Protein AF-A0A7Z8VG05-F1 (afdb_monomer)

Secondary structure (DSSP, 8-state):
-PPPTT--HHHHHHHHHHHHHHHHHH--HHHHHHHHHHHHHHHHSTTT---HHHHHHHHHHHHHHHHHTTTTTT-

Mean predicted aligned error: 5.51 Å

Structure (mmCIF, N/CA/C/O backbone):
data_AF-A0A7Z8VG05-F1
#
_entry.id   AF-A0A7Z8VG05-F1
#
loop_
_atom_site.group_PDB
_atom_site.id
_atom_site.type_symbol
_atom_site.label_atom_id
_atom_site.label_alt_id
_atom_site.label_comp_id
_atom_site.label_asym_id
_atom_site.label_entity_id
_atom_site.label_seq_id
_atom_site.pdbx_PDB_ins_code
_atom_site.Cartn_x
_atom_site.Cartn_y
_atom_site.Cartn_z
_atom_site.occupancy
_atom_site.B_iso_or_equiv
_atom_site.auth_seq_id
_atom_site.auth_comp_id
_atom_site.auth_asym_id
_atom_site.auth_atom_id
_atom_site.pdbx_PDB_model_num
ATO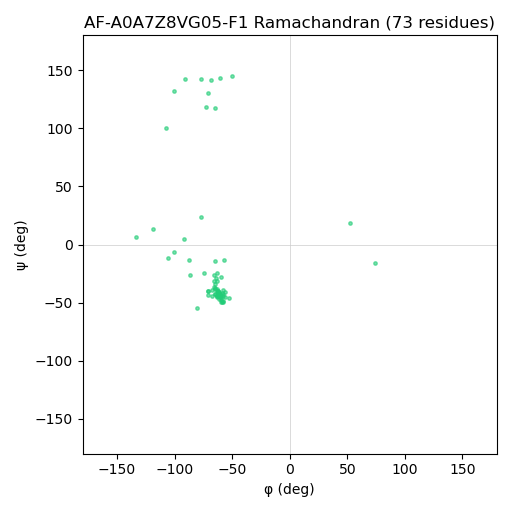M 1 N N . MET A 1 1 ? -13.243 -5.222 -4.296 1.00 42.69 1 MET A N 1
ATOM 2 C CA . MET A 1 1 ? -13.164 -5.542 -5.734 1.00 42.69 1 MET A CA 1
ATOM 3 C C . MET A 1 1 ? -11.839 -6.255 -5.961 1.00 42.69 1 MET A C 1
ATOM 5 O O . MET A 1 1 ? -10.807 -5.715 -5.578 1.00 42.69 1 MET A O 1
ATOM 9 N N . LEU A 1 2 ? -11.907 -7.515 -6.392 1.00 50.22 2 LEU A N 1
ATOM 10 C CA . LEU A 1 2 ? -10.772 -8.427 -6.567 1.00 50.22 2 LEU A CA 1
ATOM 11 C C . LEU A 1 2 ? -10.029 -8.067 -7.866 1.00 50.22 2 LEU A C 1
ATOM 13 O O . LEU A 1 2 ? -10.675 -7.672 -8.833 1.00 50.22 2 LEU A O 1
ATOM 17 N N . PHE A 1 3 ? -8.698 -8.153 -7.863 1.00 54.66 3 PHE A N 1
ATOM 18 C CA . PHE A 1 3 ? -7.837 -7.927 -9.034 1.00 54.66 3 PHE A CA 1
ATOM 19 C C . PHE A 1 3 ? -8.308 -8.729 -10.249 1.00 54.66 3 PHE A C 1
ATOM 21 O O . PHE A 1 3 ? -8.738 -9.873 -10.092 1.00 54.66 3 PHE A O 1
ATOM 28 N N . GLN A 1 4 ? -8.165 -8.169 -11.452 1.00 57.28 4 GLN A N 1
ATOM 29 C CA . GLN A 1 4 ? -8.182 -8.974 -12.669 1.00 57.28 4 GLN A CA 1
ATOM 30 C C . GLN A 1 4 ? -6.749 -9.393 -13.005 1.00 57.28 4 GLN A C 1
ATOM 32 O O . GLN A 1 4 ? -5.804 -8.629 -12.825 1.00 57.28 4 GLN A O 1
ATOM 37 N N . VAL A 1 5 ? -6.589 -10.622 -13.498 1.00 54.00 5 VAL A N 1
ATOM 38 C CA . VAL A 1 5 ? -5.297 -11.288 -13.770 1.00 54.00 5 VAL A CA 1
ATOM 39 C C . VAL A 1 5 ? -4.392 -10.501 -14.747 1.00 54.00 5 VAL A C 1
ATOM 41 O O . VAL A 1 5 ? -3.195 -10.756 -14.794 1.00 54.00 5 VAL A O 1
ATOM 44 N N . ASN A 1 6 ? -4.929 -9.492 -15.447 1.00 58.62 6 ASN A N 1
ATOM 45 C CA . ASN A 1 6 ? -4.233 -8.687 -16.459 1.00 58.62 6 ASN A CA 1
ATOM 46 C C . ASN A 1 6 ? -4.142 -7.179 -16.141 1.00 58.62 6 ASN A C 1
ATOM 48 O O . ASN A 1 6 ? -3.845 -6.390 -17.040 1.00 58.62 6 ASN A O 1
ATOM 52 N N . ASP A 1 7 ? -4.421 -6.740 -14.910 1.00 70.06 7 ASP A N 1
ATOM 53 C CA . ASP A 1 7 ? -4.295 -5.316 -14.577 1.00 70.06 7 ASP A CA 1
ATOM 54 C C . ASP A 1 7 ? -2.826 -4.862 -14.676 1.00 70.06 7 ASP A C 1
ATOM 56 O O . ASP A 1 7 ? -1.968 -5.333 -13.929 1.00 70.06 7 ASP A O 1
ATOM 60 N N . GLN A 1 8 ? -2.539 -3.920 -15.581 1.00 88.94 8 GLN A N 1
ATOM 61 C CA . GLN A 1 8 ? -1.219 -3.289 -15.686 1.00 88.94 8 GLN A CA 1
ATOM 62 C C . GLN A 1 8 ? -0.872 -2.578 -14.363 1.00 88.94 8 GLN A C 1
ATOM 64 O O . GLN A 1 8 ? -1.762 -1.991 -13.728 1.00 88.94 8 GLN A O 1
ATOM 69 N N . PRO A 1 9 ? 0.396 -2.586 -13.923 1.00 88.88 9 PRO A N 1
ATOM 70 C CA . PRO A 1 9 ? 0.776 -2.041 -12.621 1.00 88.88 9 PRO A CA 1
ATOM 71 C C . PRO A 1 9 ? 0.429 -0.546 -12.464 1.00 88.88 9 PRO A C 1
ATOM 73 O O . PRO A 1 9 ? 0.090 -0.092 -11.369 1.00 88.88 9 PRO A O 1
ATOM 76 N N . GLU A 1 10 ? 0.378 0.223 -13.548 1.00 91.25 10 GLU A N 1
ATOM 77 C CA . GLU A 1 10 ? -0.099 1.608 -13.573 1.00 91.25 10 GLU A CA 1
ATOM 78 C C . GLU A 1 10 ? -1.560 1.725 -13.120 1.00 91.25 10 GLU A C 1
ATOM 80 O O . GLU A 1 10 ? -1.903 2.607 -12.327 1.00 91.25 10 GLU A O 1
ATOM 85 N N . GLN A 1 11 ? -2.426 0.813 -13.564 1.00 92.12 11 GLN A N 1
ATOM 86 C CA . GLN A 1 11 ? -3.836 0.802 -13.176 1.00 92.12 11 GLN A CA 1
ATOM 87 C C . GLN A 1 11 ? -3.994 0.454 -11.696 1.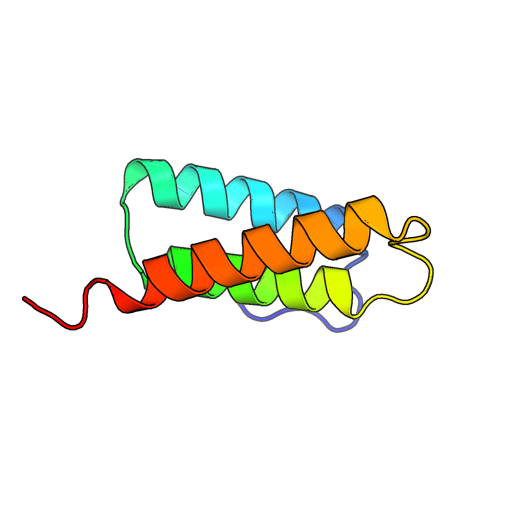00 92.12 11 GLN A C 1
ATOM 89 O O . GLN A 1 11 ? -4.793 1.071 -10.987 1.00 92.12 11 GLN A O 1
ATOM 94 N N . ILE A 1 12 ? -3.186 -0.484 -11.198 1.00 91.81 12 ILE A N 1
ATOM 95 C CA . ILE A 1 12 ? -3.164 -0.851 -9.779 1.00 91.81 12 ILE A CA 1
ATOM 96 C C . ILE A 1 12 ? -2.721 0.343 -8.927 1.00 91.81 12 ILE A C 1
ATOM 98 O O . ILE A 1 12 ? -3.325 0.604 -7.885 1.00 91.81 12 ILE A O 1
ATOM 102 N N . LYS A 1 13 ? -1.729 1.120 -9.382 1.00 93.00 13 LYS A N 1
ATOM 103 C CA . LYS A 1 13 ? -1.289 2.355 -8.716 1.00 93.00 13 LYS A CA 1
ATOM 104 C C . LYS A 1 13 ? -2.401 3.406 -8.668 1.00 93.00 13 LYS A C 1
ATOM 106 O O . LYS A 1 13 ? -2.614 4.008 -7.615 1.00 93.00 13 LYS A O 1
ATOM 111 N N . ILE A 1 14 ? -3.133 3.602 -9.768 1.00 94.38 14 ILE A N 1
ATOM 112 C CA . ILE A 1 14 ? -4.282 4.522 -9.822 1.00 94.38 14 ILE A CA 1
ATOM 113 C C . ILE A 1 14 ? -5.356 4.095 -8.813 1.00 94.38 14 ILE A C 1
ATOM 115 O O . ILE A 1 14 ? -5.785 4.908 -7.991 1.00 94.38 14 ILE A O 1
ATOM 119 N N . ARG A 1 15 ? -5.744 2.813 -8.814 1.00 94.81 15 ARG A N 1
ATOM 120 C CA . ARG A 1 15 ? -6.742 2.273 -7.876 1.00 94.81 15 ARG A CA 1
ATOM 121 C C . ARG A 1 15 ? -6.285 2.383 -6.423 1.00 94.81 15 ARG A C 1
ATOM 123 O O . ARG A 1 15 ? -7.075 2.784 -5.573 1.00 94.81 15 ARG A O 1
ATOM 130 N N . ALA A 1 16 ? -5.010 2.110 -6.136 1.00 94.88 16 ALA A N 1
ATOM 131 C CA . ALA A 1 16 ? -4.440 2.316 -4.806 1.00 94.88 16 ALA A CA 1
ATOM 132 C C . ALA A 1 16 ? -4.576 3.782 -4.363 1.00 94.88 16 ALA A C 1
ATOM 134 O O . ALA A 1 16 ? -5.010 4.045 -3.246 1.00 94.88 16 ALA A O 1
ATOM 135 N N . GLY A 1 17 ? -4.287 4.740 -5.250 1.00 96.19 17 GLY A N 1
ATOM 136 C CA . GLY A 1 17 ? -4.471 6.167 -4.979 1.00 96.19 17 GLY A CA 1
ATOM 137 C C . GLY A 1 17 ? -5.926 6.550 -4.690 1.00 96.19 17 GLY A C 1
ATOM 138 O O . GLY A 1 17 ? -6.185 7.305 -3.752 1.00 96.19 17 GLY A O 1
ATOM 139 N N . MET A 1 18 ? -6.883 6.004 -5.446 1.00 96.88 18 MET A N 1
ATOM 140 C CA . MET A 1 18 ? -8.318 6.213 -5.203 1.00 96.88 18 MET A CA 1
ATOM 141 C C . MET A 1 18 ? -8.752 5.656 -3.843 1.00 96.88 18 MET A C 1
ATOM 143 O O . MET A 1 18 ? -9.443 6.341 -3.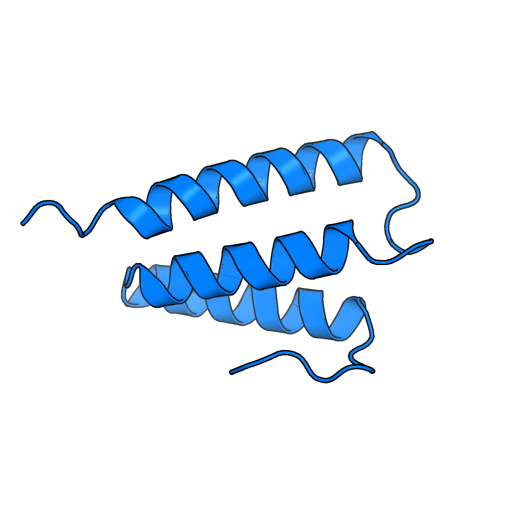094 1.00 96.88 18 MET A O 1
ATOM 147 N N . LEU A 1 19 ? -8.299 4.451 -3.489 1.00 96.38 19 LEU A N 1
ATOM 148 C CA . LEU A 1 19 ? -8.593 3.831 -2.196 1.00 96.38 19 LEU A CA 1
ATOM 149 C C . LEU A 1 19 ? -7.989 4.612 -1.025 1.00 96.38 19 LEU A C 1
ATOM 151 O O . LEU A 1 19 ? -8.642 4.755 0.002 1.00 96.38 19 LEU A O 1
ATOM 155 N N . ILE A 1 20 ? -6.780 5.162 -1.180 1.00 96.19 20 ILE A N 1
ATOM 156 C CA . ILE A 1 20 ? -6.173 6.030 -0.162 1.00 96.19 20 ILE A CA 1
ATOM 157 C C . ILE A 1 20 ? -7.045 7.270 0.060 1.00 96.19 20 ILE A C 1
ATOM 159 O O . ILE A 1 20 ? -7.341 7.607 1.203 1.00 96.19 20 ILE A O 1
ATOM 163 N N . ARG A 1 21 ? -7.500 7.928 -1.016 1.00 96.88 21 ARG A N 1
ATOM 164 C CA . ARG A 1 21 ? -8.399 9.090 -0.911 1.00 96.88 21 ARG A CA 1
ATOM 165 C C . ARG A 1 21 ? -9.717 8.728 -0.229 1.00 96.88 21 ARG A C 1
ATOM 167 O O . ARG A 1 21 ? -10.142 9.451 0.663 1.00 96.88 21 ARG A O 1
ATOM 174 N N . LEU A 1 22 ? -10.312 7.596 -0.603 1.00 95.75 22 LEU A N 1
ATOM 175 C CA . LEU A 1 22 ? -11.544 7.098 0.006 1.00 95.75 22 LEU A CA 1
ATOM 176 C C . LEU A 1 22 ? -11.358 6.795 1.501 1.00 95.75 22 LEU A C 1
ATOM 178 O O . LEU A 1 22 ? -12.198 7.147 2.323 1.00 95.75 22 LEU A O 1
ATOM 182 N N . TYR A 1 23 ? -10.232 6.189 1.880 1.00 95.31 23 TYR A N 1
ATOM 183 C CA . TYR A 1 23 ? -9.921 5.945 3.284 1.00 95.31 23 TYR A CA 1
ATOM 184 C C . TYR A 1 23 ? -9.766 7.247 4.074 1.00 95.31 23 TYR A C 1
ATOM 186 O O . TYR A 1 23 ? -10.196 7.317 5.217 1.00 95.31 23 TYR A O 1
ATOM 194 N N . LEU A 1 24 ? -9.173 8.294 3.496 1.00 94.25 24 LEU A N 1
ATOM 195 C CA . LEU A 1 24 ? -9.041 9.578 4.193 1.00 94.25 24 LEU A CA 1
ATOM 196 C C . LEU A 1 24 ? -10.398 10.229 4.505 1.00 94.25 24 LEU A C 1
ATOM 198 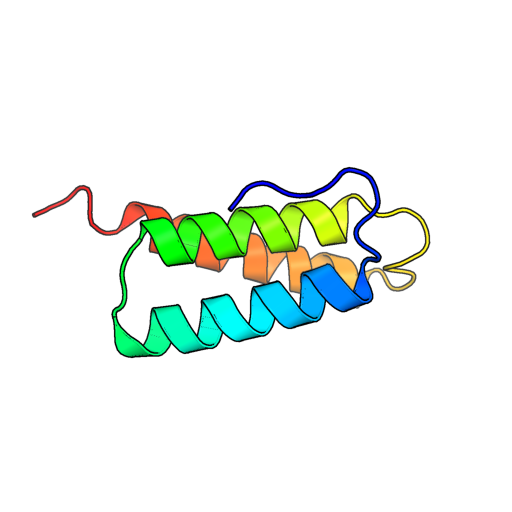O O . LEU A 1 24 ? -10.473 11.009 5.452 1.00 94.25 24 LEU A O 1
ATOM 202 N N . GLN A 1 25 ? -11.445 9.897 3.745 1.00 95.06 25 GLN A N 1
ATOM 203 C CA . GLN A 1 25 ? -12.809 10.374 3.976 1.00 95.06 25 GLN A CA 1
ATOM 204 C C . GLN A 1 25 ? -13.512 9.569 5.073 1.00 95.06 25 GLN A C 1
ATOM 206 O O . GLN A 1 25 ? -13.949 10.142 6.067 1.00 95.06 25 GLN A O 1
ATOM 211 N N . ASP A 1 26 ? -13.559 8.243 4.927 1.00 89.38 26 ASP A N 1
ATOM 212 C CA . ASP A 1 26 ? -14.420 7.397 5.764 1.00 89.38 26 ASP A CA 1
ATOM 213 C C . ASP A 1 26 ? -13.669 6.583 6.832 1.00 89.38 26 ASP A C 1
ATOM 215 O O . ASP A 1 26 ? -14.291 5.959 7.686 1.00 89.38 26 ASP A O 1
ATOM 219 N N . LYS A 1 27 ? -12.335 6.522 6.754 1.00 91.81 27 LYS A N 1
ATOM 220 C CA . LYS A 1 27 ? -11.413 5.786 7.645 1.00 91.81 27 LYS A CA 1
ATOM 221 C C . LYS A 1 27 ? -11.725 4.299 7.865 1.00 91.81 27 LYS A C 1
ATOM 223 O O . LYS A 1 27 ? -11.166 3.691 8.771 1.00 91.81 27 LYS A O 1
ATOM 228 N N . LYS A 1 28 ? -12.525 3.675 6.990 1.00 92.75 28 LYS A N 1
ATOM 229 C CA . LYS A 1 28 ? -12.937 2.273 7.163 1.00 92.75 28 LYS A CA 1
ATOM 230 C C . LYS A 1 28 ? -11.763 1.296 6.924 1.00 92.75 28 LYS A C 1
ATOM 232 O O . LYS A 1 28 ? -11.134 1.336 5.860 1.00 92.75 28 LYS A O 1
ATOM 237 N N . PRO A 1 29 ? -11.496 0.336 7.823 1.00 92.00 29 PRO A N 1
ATOM 238 C CA . PRO A 1 29 ? -10.375 -0.598 7.765 1.00 92.00 29 PRO A CA 1
ATOM 239 C C . PRO A 1 29 ? -10.414 -1.522 6.566 1.00 92.00 29 PRO A C 1
ATOM 241 O O . PRO A 1 29 ? -9.359 -1.892 6.058 1.00 92.00 29 PRO A O 1
ATOM 244 N N . PHE A 1 30 ? -11.601 -1.885 6.069 1.00 93.31 30 PHE A N 1
ATOM 245 C CA . PHE A 1 30 ? -11.683 -2.690 4.849 1.00 93.31 30 PHE A CA 1
ATOM 246 C C . PHE A 1 30 ? -11.125 -1.928 3.634 1.00 93.31 30 PHE A C 1
ATOM 248 O O . PHE A 1 30 ? -10.579 -2.550 2.722 1.00 93.31 30 PHE A O 1
ATOM 255 N N . ILE A 1 31 ? -11.201 -0.589 3.628 1.00 95.00 31 ILE A N 1
ATOM 256 C CA . ILE A 1 31 ? -10.580 0.249 2.596 1.00 95.00 31 ILE A CA 1
ATOM 257 C C . ILE A 1 31 ? -9.058 0.227 2.779 1.00 95.00 31 ILE A C 1
ATOM 259 O O . ILE A 1 31 ? -8.336 0.016 1.806 1.00 95.00 31 ILE A O 1
ATOM 263 N N . ALA A 1 32 ? -8.559 0.336 4.017 1.00 95.75 32 ALA A N 1
ATOM 264 C CA . ALA A 1 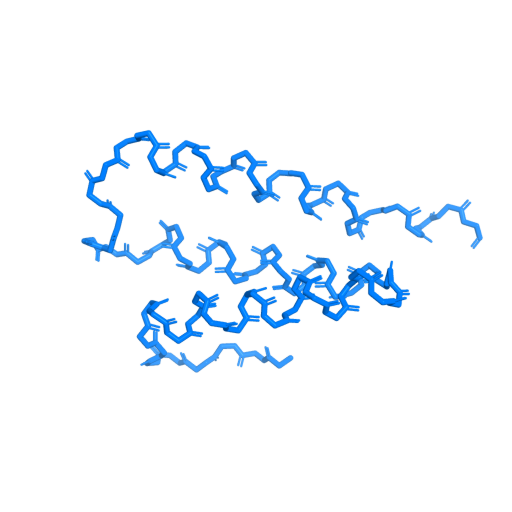32 ? -7.130 0.178 4.301 1.00 95.75 32 ALA A CA 1
ATOM 265 C C . ALA A 1 32 ? -6.598 -1.203 3.877 1.00 95.75 32 ALA A C 1
ATOM 267 O O . ALA A 1 32 ? -5.536 -1.295 3.259 1.00 95.75 32 ALA A O 1
ATOM 268 N N . LEU A 1 33 ? -7.353 -2.276 4.125 1.00 95.38 33 LEU A N 1
ATOM 269 C CA . LEU A 1 33 ? -7.012 -3.625 3.672 1.00 95.38 33 LEU A CA 1
ATOM 270 C C . LEU A 1 33 ? -6.976 -3.713 2.140 1.00 95.38 33 LEU A C 1
ATOM 272 O O . LEU A 1 33 ? -6.072 -4.327 1.570 1.00 95.38 33 LEU A O 1
ATOM 276 N N . ALA A 1 34 ? -7.921 -3.062 1.456 1.00 95.62 34 ALA A N 1
ATOM 277 C CA . ALA A 1 34 ? -7.903 -2.974 0.003 1.00 95.62 34 ALA A CA 1
ATOM 278 C C . ALA A 1 34 ? -6.646 -2.244 -0.504 1.00 95.62 34 ALA A C 1
ATOM 280 O O . ALA A 1 34 ? -6.029 -2.727 -1.456 1.00 95.62 34 ALA A O 1
ATOM 281 N N . VAL A 1 35 ? -6.206 -1.158 0.150 1.00 96.25 35 VAL A N 1
ATOM 282 C CA . VAL A 1 35 ? -4.927 -0.492 -0.165 1.00 96.25 35 VAL A CA 1
ATOM 283 C C . VAL A 1 35 ? -3.760 -1.471 -0.014 1.00 96.25 35 VAL A C 1
ATOM 285 O O . VAL A 1 35 ? -2.983 -1.624 -0.955 1.00 96.25 35 VAL A O 1
ATOM 288 N N . VAL A 1 36 ? -3.660 -2.196 1.109 1.00 96.88 36 VAL A N 1
ATOM 289 C CA . VAL A 1 36 ? -2.597 -3.200 1.341 1.00 96.88 36 VAL A CA 1
ATOM 290 C C . VAL A 1 36 ? -2.518 -4.205 0.200 1.00 96.88 36 VAL A C 1
ATOM 292 O O . VAL A 1 36 ? -1.427 -4.498 -0.290 1.00 96.88 36 VAL A O 1
ATOM 295 N N . ASN A 1 37 ? -3.663 -4.724 -0.235 1.00 95.44 37 ASN A N 1
ATOM 296 C CA . ASN A 1 37 ? -3.709 -5.705 -1.307 1.00 95.44 37 ASN A CA 1
ATOM 297 C C . ASN A 1 37 ? -3.161 -5.129 -2.621 1.00 95.44 37 ASN A C 1
ATOM 299 O O . ASN A 1 37 ? -2.410 -5.812 -3.313 1.00 95.44 37 ASN A O 1
ATOM 303 N N . HIS A 1 38 ? -3.469 -3.868 -2.945 1.00 94.56 38 HIS A N 1
ATOM 304 C CA . HIS A 1 38 ? -2.976 -3.232 -4.173 1.00 94.56 38 HIS A CA 1
ATOM 305 C C . HIS A 1 38 ? -1.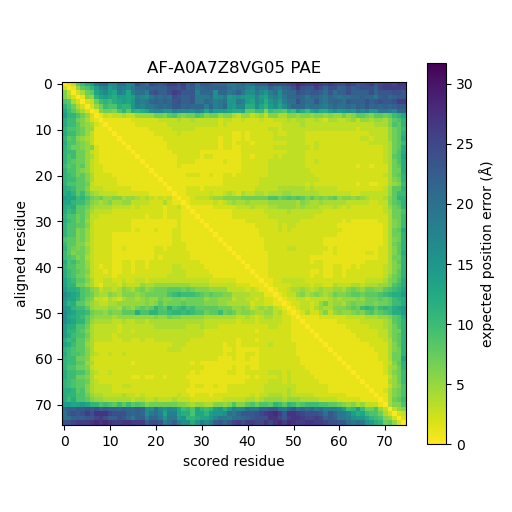475 -2.944 -4.102 1.00 94.56 38 HIS A C 1
ATOM 307 O O . HIS A 1 38 ? -0.758 -3.188 -5.068 1.00 94.56 38 HIS A O 1
ATOM 313 N N . LEU A 1 39 ? -0.967 -2.501 -2.949 1.00 95.00 39 LEU A N 1
ATOM 314 C CA . LEU A 1 39 ? 0.472 -2.290 -2.764 1.00 95.00 39 LEU A CA 1
ATOM 315 C C . LEU A 1 39 ? 1.258 -3.609 -2.837 1.00 95.00 39 LEU A C 1
ATOM 317 O O . LEU A 1 39 ? 2.344 -3.646 -3.415 1.00 95.00 39 LEU A O 1
ATOM 321 N N . LYS A 1 40 ? 0.700 -4.705 -2.304 1.00 94.75 40 LYS A N 1
ATOM 322 C CA . LYS A 1 40 ? 1.271 -6.051 -2.460 1.00 94.75 40 LYS A CA 1
ATOM 323 C C . LYS A 1 40 ? 1.296 -6.489 -3.919 1.00 94.75 40 LYS A C 1
ATOM 325 O O . LYS A 1 40 ?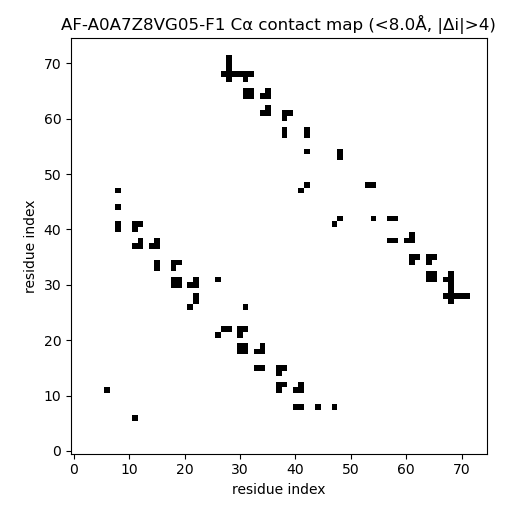 2.326 -6.984 -4.356 1.00 94.75 40 LYS A O 1
ATOM 330 N N . ALA A 1 41 ? 0.212 -6.264 -4.662 1.00 92.75 41 ALA A N 1
ATOM 331 C CA . ALA A 1 41 ? 0.174 -6.572 -6.086 1.00 92.75 41 ALA A CA 1
ATOM 332 C C . ALA A 1 41 ? 1.291 -5.825 -6.834 1.00 92.75 41 ALA A C 1
ATOM 334 O O . ALA A 1 41 ? 2.091 -6.469 -7.501 1.00 92.75 41 ALA A O 1
ATOM 335 N N . LEU A 1 42 ? 1.446 -4.510 -6.617 1.00 92.31 42 LEU A N 1
ATOM 336 C CA . LEU A 1 42 ? 2.543 -3.716 -7.198 1.00 92.31 42 LEU A CA 1
ATOM 337 C C . LEU A 1 42 ? 3.938 -4.262 -6.858 1.00 92.31 42 LEU A C 1
ATOM 339 O O . LEU A 1 42 ? 4.815 -4.282 -7.716 1.00 92.31 42 LEU A O 1
ATOM 343 N N . LEU A 1 43 ? 4.153 -4.711 -5.617 1.00 93.00 43 LEU A N 1
ATOM 344 C CA . LEU A 1 43 ? 5.419 -5.320 -5.190 1.00 93.00 43 LEU A CA 1
ATOM 345 C C . LEU A 1 43 ? 5.718 -6.651 -5.894 1.00 93.00 43 LEU A C 1
ATOM 347 O O . LEU A 1 43 ? 6.889 -7.021 -5.990 1.00 93.00 43 LEU A O 1
ATOM 351 N N . SER A 1 44 ? 4.685 -7.363 -6.347 1.00 91.12 44 SER A N 1
ATOM 352 C CA . SER A 1 44 ? 4.792 -8.655 -7.026 1.00 91.12 44 SER A CA 1
ATOM 353 C C . SER A 1 44 ? 4.981 -8.545 -8.541 1.00 91.12 44 SER A C 1
ATOM 355 O O . SER A 1 44 ? 5.360 -9.542 -9.151 1.00 91.12 44 SER A O 1
ATOM 357 N N . PHE A 1 45 ? 4.767 -7.373 -9.155 1.00 89.00 45 PHE A N 1
ATOM 358 C CA . PHE A 1 45 ? 4.993 -7.192 -10.593 1.00 89.00 45 PHE A CA 1
ATOM 359 C C . PHE A 1 45 ? 6.497 -7.152 -10.925 1.00 89.00 45 PHE A C 1
ATOM 361 O O . PHE A 1 45 ? 7.209 -6.253 -10.456 1.00 89.00 45 PHE A O 1
ATOM 368 N N . PRO A 1 46 ? 7.009 -8.093 -11.742 1.00 84.75 46 PRO A N 1
ATOM 369 C CA . PRO A 1 46 ? 8.401 -8.076 -12.174 1.00 84.75 46 PRO A CA 1
ATOM 370 C C . PRO A 1 46 ? 8.655 -6.886 -13.107 1.00 84.75 46 PRO A C 1
ATOM 372 O O . PRO A 1 46 ? 7.804 -6.521 -13.912 1.00 84.75 46 PRO A O 1
ATOM 375 N N . GLY A 1 47 ? 9.823 -6.253 -12.988 1.00 84.19 47 GLY A N 1
ATOM 376 C CA . GLY A 1 47 ? 10.237 -5.145 -13.860 1.00 84.19 47 GLY A CA 1
ATOM 377 C C . GLY A 1 47 ? 9.549 -3.797 -13.607 1.00 84.19 47 GLY A C 1
ATOM 378 O O . GLY A 1 47 ? 10.087 -2.777 -14.018 1.00 84.19 47 GLY A O 1
ATOM 379 N N . PHE A 1 48 ? 8.427 -3.754 -12.880 1.00 86.88 48 PHE A N 1
ATOM 380 C CA . PHE A 1 48 ? 7.743 -2.491 -12.576 1.00 86.88 48 PHE A CA 1
ATOM 381 C C . PHE A 1 48 ? 8.518 -1.619 -11.578 1.00 86.88 48 PHE A C 1
ATOM 383 O O . PHE A 1 48 ? 8.596 -0.402 -11.720 1.00 86.88 48 PHE A O 1
ATOM 390 N N . ILE A 1 49 ? 9.117 -2.245 -10.561 1.00 87.06 49 ILE A N 1
ATOM 391 C CA . ILE A 1 49 ? 9.949 -1.556 -9.570 1.00 87.06 49 ILE A CA 1
ATOM 392 C C . ILE A 1 49 ? 11.402 -1.925 -9.832 1.00 87.06 49 ILE A C 1
ATOM 394 O O . ILE A 1 49 ? 11.854 -3.002 -9.437 1.00 87.06 49 ILE A O 1
ATOM 398 N N . VAL A 1 50 ? 12.112 -1.022 -10.501 1.00 84.25 50 VAL A N 1
ATOM 399 C CA . VAL A 1 50 ? 13.530 -1.188 -10.853 1.00 84.25 50 VAL A CA 1
ATOM 400 C C . VAL A 1 50 ? 14.472 -0.723 -9.742 1.00 84.25 50 VAL A C 1
ATOM 402 O O . VAL A 1 50 ? 15.579 -1.236 -9.618 1.00 84.25 50 VAL A O 1
ATOM 405 N N . ASP A 1 51 ? 14.020 0.204 -8.896 1.00 90.81 51 ASP A N 1
ATOM 406 C CA . ASP A 1 51 ? 14.825 0.799 -7.832 1.00 90.81 51 ASP A CA 1
ATOM 407 C C . ASP A 1 51 ? 14.530 0.178 -6.451 1.00 90.81 51 ASP A C 1
ATOM 409 O O . ASP A 1 51 ? 13.381 0.040 -6.008 1.00 90.81 51 ASP A O 1
ATOM 413 N N . MET A 1 52 ? 15.599 -0.173 -5.732 1.00 89.50 52 MET A N 1
ATOM 414 C CA . MET A 1 52 ? 15.521 -0.746 -4.391 1.00 89.50 52 MET A CA 1
ATOM 415 C C . MET A 1 52 ? 14.941 0.246 -3.376 1.00 89.50 52 MET A C 1
ATOM 417 O O . MET A 1 52 ? 14.208 -0.178 -2.476 1.00 89.50 52 MET A O 1
ATOM 421 N N . GLN A 1 53 ? 15.198 1.553 -3.518 1.00 93.81 53 GLN A N 1
ATOM 422 C CA . GLN A 1 53 ? 14.629 2.547 -2.604 1.00 93.81 53 GLN A CA 1
ATOM 423 C C . GLN A 1 53 ? 13.110 2.645 -2.772 1.00 93.81 53 GLN A C 1
ATOM 425 O O . GLN A 1 53 ? 12.386 2.592 -1.772 1.00 93.81 53 GLN A O 1
ATOM 430 N N . GLN A 1 54 ? 12.614 2.682 -4.013 1.00 91.56 54 GLN A N 1
ATOM 431 C CA . GLN A 1 54 ? 11.181 2.600 -4.316 1.00 91.56 54 GLN A CA 1
ATOM 432 C C . GLN A 1 54 ? 10.538 1.334 -3.734 1.00 91.56 54 GLN A C 1
ATOM 434 O O . GLN A 1 54 ? 9.493 1.413 -3.082 1.00 91.56 54 GLN A O 1
ATOM 439 N N . ARG A 1 55 ? 11.183 0.169 -3.885 1.00 93.81 55 ARG A N 1
ATOM 440 C CA . ARG A 1 55 ? 10.690 -1.095 -3.310 1.00 93.81 55 ARG A CA 1
ATOM 441 C C . ARG A 1 55 ? 10.595 -1.027 -1.784 1.00 93.81 55 ARG A C 1
ATOM 443 O O . ARG A 1 55 ? 9.592 -1.449 -1.206 1.00 93.81 55 ARG A O 1
ATOM 450 N N . CYS A 1 56 ? 11.610 -0.480 -1.118 1.00 95.31 56 CYS A N 1
ATOM 451 C CA . CYS A 1 56 ? 11.612 -0.296 0.333 1.00 95.31 56 CYS A CA 1
ATOM 452 C C . CYS A 1 56 ? 10.537 0.696 0.795 1.00 95.31 56 CYS A C 1
ATOM 454 O O . CYS A 1 56 ? 9.835 0.425 1.772 1.00 95.31 56 CYS A O 1
ATOM 456 N N . ALA A 1 57 ? 10.362 1.814 0.088 1.00 94.50 57 ALA A N 1
ATOM 457 C CA . ALA A 1 57 ? 9.312 2.786 0.380 1.00 94.50 57 ALA A CA 1
ATOM 458 C C . ALA A 1 57 ? 7.918 2.150 0.272 1.00 94.50 57 ALA A C 1
ATOM 460 O O . ALA A 1 57 ? 7.100 2.296 1.181 1.00 94.50 57 ALA A O 1
ATOM 461 N N . LEU A 1 58 ? 7.681 1.362 -0.778 1.00 94.06 58 LEU A N 1
ATOM 462 C CA . LEU A 1 58 ? 6.410 0.676 -0.989 1.00 94.06 58 LEU A CA 1
ATOM 463 C C . LEU A 1 58 ? 6.139 -0.395 0.082 1.00 94.06 58 LEU A C 1
ATOM 465 O O . LEU A 1 58 ? 5.007 -0.531 0.548 1.00 94.06 58 LEU A O 1
ATOM 469 N N . ARG A 1 59 ? 7.175 -1.107 0.549 1.00 95.94 59 ARG A N 1
ATOM 470 C CA . ARG A 1 59 ? 7.072 -2.036 1.691 1.00 95.94 59 ARG A CA 1
ATOM 471 C C . ARG A 1 59 ? 6.708 -1.320 2.991 1.00 95.94 59 ARG A C 1
ATOM 473 O O . ARG A 1 59 ? 5.813 -1.785 3.695 1.00 95.94 59 ARG A O 1
ATOM 480 N N . ARG A 1 60 ? 7.349 -0.184 3.296 1.00 97.31 60 ARG A N 1
ATOM 481 C CA . ARG A 1 60 ? 7.010 0.631 4.480 1.00 97.31 60 ARG A CA 1
ATOM 482 C C . ARG A 1 60 ? 5.568 1.125 4.419 1.00 97.31 60 ARG A C 1
ATOM 484 O O . ARG A 1 60 ? 4.837 0.992 5.396 1.00 97.31 60 ARG A O 1
ATOM 491 N N . LEU A 1 61 ? 5.146 1.616 3.256 1.00 96.44 61 LEU A N 1
ATOM 492 C CA . LEU A 1 61 ? 3.769 2.041 3.028 1.00 96.44 61 LEU A CA 1
ATOM 493 C C . LEU A 1 61 ? 2.792 0.873 3.244 1.00 96.44 61 LEU A C 1
ATOM 495 O O . LEU A 1 61 ? 1.819 1.010 3.977 1.00 96.44 61 LEU A O 1
ATOM 499 N N . THR A 1 62 ? 3.093 -0.305 2.694 1.00 97.56 62 THR A N 1
ATOM 500 C CA . THR A 1 62 ? 2.281 -1.520 2.885 1.00 97.56 62 THR A CA 1
ATOM 501 C C . THR A 1 62 ? 2.140 -1.891 4.365 1.00 97.56 62 THR A C 1
ATOM 503 O O . THR A 1 62 ? 1.045 -2.234 4.809 1.00 97.56 62 THR A O 1
ATOM 506 N N . ALA A 1 63 ? 3.223 -1.808 5.144 1.00 97.19 63 ALA A N 1
ATOM 507 C CA . ALA A 1 63 ? 3.197 -2.088 6.580 1.00 97.19 63 ALA A CA 1
ATOM 508 C C . ALA A 1 63 ? 2.331 -1.079 7.354 1.00 97.19 63 ALA A C 1
ATOM 510 O O . ALA A 1 63 ? 1.522 -1.486 8.187 1.00 97.19 63 ALA A O 1
ATOM 511 N N . HIS A 1 64 ? 2.443 0.212 7.032 1.00 96.25 64 HIS A N 1
ATOM 512 C CA . HIS A 1 64 ? 1.609 1.261 7.620 1.00 96.25 64 HIS A CA 1
ATOM 513 C C . HIS A 1 64 ? 0.113 1.005 7.376 1.00 96.25 64 HIS A C 1
ATOM 515 O O . HIS A 1 64 ? -0.676 0.974 8.317 1.00 96.25 64 HIS A O 1
ATOM 521 N N . TRP A 1 65 ? -0.276 0.727 6.131 1.00 96.69 65 TRP A N 1
ATOM 522 C CA . TRP A 1 65 ? -1.672 0.436 5.790 1.00 96.69 65 TRP A CA 1
ATOM 523 C C . TRP A 1 65 ? -2.191 -0.858 6.421 1.00 96.69 65 TRP A C 1
ATOM 525 O O . TRP A 1 65 ? -3.363 -0.941 6.786 1.00 96.69 65 TRP A O 1
ATOM 535 N N . ARG A 1 66 ? -1.320 -1.855 6.613 1.00 96.50 66 ARG A N 1
ATOM 536 C CA . ARG A 1 66 ? -1.673 -3.081 7.336 1.00 96.50 66 ARG A CA 1
ATOM 537 C C . A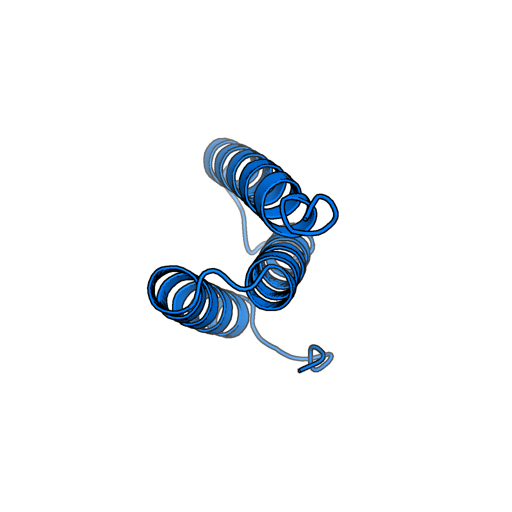RG A 1 66 ? -2.027 -2.782 8.786 1.00 96.50 66 ARG A C 1
ATOM 539 O O . ARG A 1 66 ? -3.026 -3.306 9.267 1.00 96.50 66 ARG A O 1
ATOM 546 N N . TYR A 1 67 ? -1.256 -1.929 9.451 1.00 95.19 67 TYR A N 1
ATOM 547 C CA . TYR A 1 67 ? -1.587 -1.485 10.800 1.00 95.19 67 TYR A CA 1
ATOM 548 C C . TYR A 1 67 ? -2.946 -0.774 10.836 1.00 95.19 67 TYR A C 1
ATOM 550 O O . TYR A 1 67 ? -3.804 -1.154 11.627 1.00 95.19 67 TYR A O 1
ATOM 558 N N . LEU A 1 68 ? -3.193 0.166 9.916 1.00 93.69 68 LEU A N 1
ATOM 559 C CA . LEU A 1 68 ? -4.480 0.866 9.822 1.00 93.69 68 LEU A CA 1
ATOM 560 C C . LEU A 1 68 ? -5.667 -0.087 9.620 1.00 93.69 68 LEU A C 1
ATOM 562 O O . LEU A 1 68 ? -6.706 0.079 10.249 1.00 93.69 68 LEU A O 1
ATOM 566 N N . SER A 1 69 ? -5.498 -1.134 8.806 1.00 94.31 69 SER A N 1
ATOM 567 C CA . SER A 1 69 ? -6.548 -2.137 8.579 1.00 94.31 69 SER A CA 1
ATOM 568 C C . SER A 1 69 ? -6.919 -2.964 9.818 1.00 94.31 69 SER A C 1
ATOM 570 O O . SER A 1 69 ? -7.942 -3.639 9.811 1.00 94.31 69 SER A O 1
ATOM 572 N N . MET A 1 70 ? -6.102 -2.922 10.874 1.00 92.06 70 MET A N 1
ATOM 573 C CA . MET A 1 70 ? -6.314 -3.663 12.122 1.00 92.06 70 MET A CA 1
ATOM 574 C C . MET A 1 70 ? -6.900 -2.794 13.247 1.00 92.06 70 MET A C 1
ATOM 576 O O . MET A 1 70 ? -7.214 -3.328 14.308 1.00 92.06 70 MET A O 1
ATOM 580 N N . LEU A 1 71 ? -7.039 -1.476 13.046 1.00 83.62 71 LEU A N 1
ATOM 581 C CA . LEU A 1 71 ? -7.383 -0.539 14.121 1.00 83.62 71 LEU A CA 1
ATOM 582 C C . LEU A 1 71 ? -8.849 -0.581 14.589 1.00 83.62 71 LEU A C 1
ATOM 584 O O . LEU A 1 71 ? -9.083 -0.245 15.744 1.00 83.62 71 LEU A O 1
ATOM 588 N N . GLU A 1 72 ? -9.820 -1.028 13.784 1.00 61.97 72 GLU A N 1
ATOM 589 C CA . GLU A 1 72 ? -11.233 -1.097 14.235 1.00 61.97 72 GLU A CA 1
ATOM 590 C C . GLU A 1 72 ? -11.653 -2.440 14.849 1.00 61.97 72 GLU A C 1
ATOM 592 O O . GLU A 1 72 ? -12.796 -2.582 15.256 1.00 61.97 72 GLU A O 1
ATOM 597 N N . ASN A 1 73 ? -10.761 -3.417 15.032 1.00 52.34 73 ASN A N 1
ATOM 598 C CA . ASN A 1 73 ? -11.105 -4.627 15.804 1.00 52.34 73 ASN A CA 1
ATOM 599 C C . ASN A 1 73 ? -11.104 -4.385 17.335 1.00 52.34 73 ASN A C 1
ATOM 601 O O . ASN A 1 73 ? -10.858 -5.313 18.105 1.00 52.34 73 ASN A O 1
ATOM 605 N N . LYS A 1 74 ? -11.283 -3.138 17.792 1.00 46.88 74 LYS A N 1
ATOM 606 C CA . LYS A 1 74 ? -11.075 -2.742 19.197 1.00 46.88 74 LYS A CA 1
ATOM 607 C C . LYS A 1 74 ? -12.164 -1.876 19.842 1.00 46.88 74 LYS A C 1
ATOM 609 O O . LYS A 1 74 ? -11.955 -1.489 20.990 1.00 46.88 74 LYS A O 1
ATOM 614 N N . TYR A 1 75 ? -13.297 -1.616 19.190 1.00 42.12 75 TYR A N 1
ATOM 615 C CA . TYR A 1 75 ? -14.423 -0.916 19.823 1.00 42.12 75 TYR A CA 1
ATOM 616 C C . TYR A 1 75 ? -15.749 -1.594 19.509 1.00 42.12 75 TYR A C 1
ATOM 618 O O . TYR A 1 75 ? -16.046 -1.746 18.305 1.00 42.12 75 TYR A O 1
#

N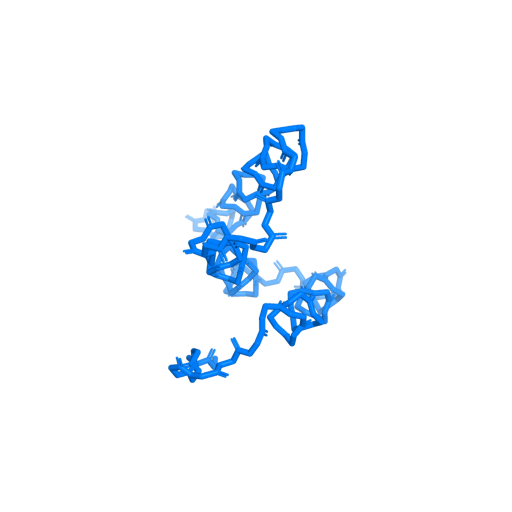earest PDB structures (foldseek):
  7tut-assembly1_5  TM=6.730E-01  e=4.858E-01  Canis lupus
  2w2u-assembly1_A  TM=5.430E-01  e=8.527E+00  Sulfolobus acidocaldarius
  1orj-assembly2_B  TM=4.736E-01  e=6.366E+00  Aquifex aeolicus VF5

Solvent-accessible surface area (backbone atoms only — not comparable to full-atom values): 4323 Å² total; per-residue (Å²): 135,83,85,63,102,78,68,51,63,68,57,42,52,52,52,32,53,51,36,51,55,50,25,74,73,70,65,44,29,71,40,27,43,51,30,28,53,33,47,51,50,50,73,67,44,81,81,74,65,82,46,69,66,59,51,52,52,50,50,52,50,32,52,54,29,48,54,52,34,56,63,71,85,74,121

Foldseek 3Di:
DDDDPDDDLVNLVVVLVVLVVVCVVVVALVSLVSNLVSLVVNLPDPPSDPDPVVNVVSVVVSVVSNVSSPPPVPD

Radius of gyration: 12.62 Å; Cα contacts (8 Å, |Δi|>4): 63; chains: 1; bounding box: 30×22×36 Å

pLDDT: mean 87.45, std 14.66, range [42.12, 97.56]

Sequence (75 aa):
MLFQVNDQPEQIKIRAGMLIRLYLQDKKPFIALAVVNHLKALLSFPGFIVDMQQRCALRRLTAHWRYLSMLENKY